Protein AF-A0A2S6QX97-F1 (afdb_monomer)

Secondary structure (DSSP, 8-state):
-HHHHHHHHHHTTSS-------PPPTT----PPP--PPP----PPPSS-----TTHHHHHHHHHHH--------------TTHHHHHHTTGGGS-TTHHHHHHHHHHHHHHHHHHHHHHHHHHHS----PPPPHHHHHHHHHHHHHHT-

pLDDT: mean 70.01, std 11.0, range [47.94, 90.19]

Radius of gyration: 45.08 Å; Cα contacts (8 Å, |Δi|>4): 8; chains: 1; bounding box: 120×65×88 Å

Structure (mmCIF, N/CA/C/O backbone):
data_AF-A0A2S6QX97-F1
#
_entry.id   AF-A0A2S6QX97-F1
#
loop_
_atom_site.group_PDB
_atom_site.id
_atom_site.type_symbol
_atom_site.label_atom_id
_atom_site.label_alt_id
_atom_site.label_comp_id
_atom_site.label_asym_id
_atom_site.label_entity_id
_atom_site.label_seq_id
_atom_site.pdbx_PDB_ins_code
_atom_site.Cartn_x
_atom_site.Cartn_y
_atom_site.Cartn_z
_atom_site.occupancy
_atom_site.B_iso_or_equiv
_atom_site.auth_seq_id
_atom_site.auth_comp_id
_atom_site.auth_asym_id
_atom_site.auth_atom_id
_atom_site.pdbx_PDB_model_num
ATOM 1 N N . MET A 1 1 ? 69.444 42.437 -62.661 1.00 54.25 1 MET A N 1
ATOM 2 C CA . MET A 1 1 ? 69.326 40.962 -62.750 1.00 54.25 1 MET A CA 1
ATOM 3 C C . MET A 1 1 ? 69.061 40.285 -61.401 1.00 54.25 1 MET A C 1
ATOM 5 O O . MET A 1 1 ? 68.226 39.400 -61.347 1.00 54.25 1 MET A O 1
ATOM 9 N N . LYS A 1 2 ? 69.680 40.710 -60.286 1.00 52.22 2 LYS A N 1
ATOM 10 C CA . LYS A 1 2 ? 69.422 40.112 -58.953 1.00 52.22 2 LYS A CA 1
ATOM 11 C C . LYS A 1 2 ? 68.013 40.395 -58.391 1.00 52.22 2 LYS A C 1
ATOM 13 O O . LYS A 1 2 ? 67.415 39.528 -57.771 1.00 52.22 2 LYS A O 1
ATOM 18 N N . LYS A 1 3 ? 67.447 41.578 -58.672 1.00 55.50 3 LYS A N 1
ATOM 19 C CA . LYS A 1 3 ? 66.098 41.977 -58.213 1.00 55.50 3 LYS A CA 1
ATOM 20 C C . LYS A 1 3 ? 64.958 41.243 -58.942 1.00 55.50 3 LYS A C 1
ATOM 22 O O . LYS A 1 3 ? 63.940 40.949 -58.335 1.00 55.50 3 LYS A O 1
ATOM 27 N N . THR A 1 4 ? 65.152 40.899 -60.217 1.00 56.47 4 THR A N 1
ATOM 28 C CA . THR A 1 4 ? 64.182 40.126 -61.016 1.00 56.47 4 THR A CA 1
ATOM 29 C C . THR A 1 4 ? 64.189 38.642 -60.644 1.00 56.47 4 THR A C 1
ATOM 31 O O . THR A 1 4 ? 63.146 38.005 -60.668 1.00 56.47 4 THR A O 1
ATOM 34 N N . MET A 1 5 ? 65.342 38.113 -60.221 1.00 55.34 5 MET A N 1
ATOM 35 C CA . MET A 1 5 ? 65.474 36.760 -59.664 1.00 55.34 5 MET A CA 1
ATOM 36 C C . MET A 1 5 ? 64.774 36.618 -58.302 1.00 55.34 5 MET A C 1
ATOM 38 O O . MET A 1 5 ? 64.098 35.625 -58.060 1.00 55.34 5 MET A O 1
ATOM 42 N N . ALA A 1 6 ? 64.858 37.642 -57.446 1.00 57.94 6 ALA A N 1
ATOM 43 C CA . ALA A 1 6 ? 64.146 37.656 -56.166 1.00 57.94 6 ALA A CA 1
ATOM 44 C C . ALA A 1 6 ? 62.616 37.708 -56.341 1.00 57.94 6 ALA A C 1
ATOM 46 O O . ALA A 1 6 ? 61.894 37.029 -55.619 1.00 57.94 6 ALA A O 1
ATOM 47 N N . LEU A 1 7 ? 62.119 38.460 -57.331 1.00 55.91 7 LEU A N 1
ATOM 48 C CA . LEU A 1 7 ? 60.684 38.541 -57.630 1.00 55.91 7 LEU A CA 1
ATOM 49 C C . LEU A 1 7 ? 60.122 37.209 -58.164 1.00 55.91 7 LEU A C 1
ATOM 51 O O . LEU A 1 7 ? 59.000 36.834 -57.834 1.00 55.91 7 LEU A O 1
ATOM 55 N N . LEU A 1 8 ? 60.915 36.474 -58.952 1.00 57.31 8 LEU A N 1
ATOM 56 C CA . LEU A 1 8 ? 60.513 35.185 -59.520 1.00 57.31 8 LEU A CA 1
ATOM 57 C C . LEU A 1 8 ? 60.489 34.059 -58.467 1.00 57.31 8 LEU A C 1
ATOM 59 O O . LEU A 1 8 ? 59.644 33.174 -58.541 1.00 57.31 8 LEU A O 1
ATOM 63 N N . LEU A 1 9 ? 61.367 34.126 -57.459 1.00 57.88 9 LEU A N 1
ATOM 64 C CA . LEU A 1 9 ? 61.458 33.139 -56.373 1.00 57.88 9 LEU A CA 1
ATOM 65 C C . LEU A 1 9 ? 60.343 33.304 -55.323 1.00 57.88 9 LEU A C 1
ATOM 67 O O . LEU A 1 9 ? 59.873 32.322 -54.751 1.00 57.88 9 LEU A O 1
ATOM 71 N N . VAL A 1 10 ? 59.867 34.535 -55.103 1.00 58.44 10 VAL A N 1
ATOM 72 C CA . VAL A 1 10 ? 58.746 34.819 -54.187 1.00 58.44 10 VAL A CA 1
ATOM 73 C C . VAL A 1 10 ? 57.405 34.357 -54.770 1.00 58.44 10 VAL A C 1
ATOM 75 O O . VAL A 1 10 ? 56.557 33.865 -54.028 1.00 58.44 10 VAL A O 1
ATOM 78 N N . ALA A 1 11 ? 57.219 34.434 -56.092 1.00 59.44 11 ALA A N 1
ATOM 79 C CA . ALA A 1 11 ? 55.980 34.004 -56.746 1.00 59.44 11 ALA A CA 1
ATOM 80 C C . ALA A 1 11 ? 55.756 32.478 -56.693 1.00 59.44 11 ALA A C 1
ATOM 82 O O . ALA A 1 11 ? 54.615 32.027 -56.664 1.00 59.44 11 ALA A O 1
ATOM 83 N N . THR A 1 12 ? 56.824 31.676 -56.624 1.00 59.72 12 THR A N 1
ATOM 84 C CA . THR A 1 12 ? 56.735 30.206 -56.553 1.00 59.72 12 THR A CA 1
ATOM 85 C C . THR A 1 12 ? 56.530 29.656 -55.140 1.00 59.72 12 THR A C 1
ATOM 87 O O . THR A 1 12 ? 56.243 28.473 -54.986 1.00 59.72 12 THR A O 1
ATOM 90 N N . ALA A 1 13 ? 56.663 30.486 -54.100 1.00 57.41 13 ALA A N 1
ATOM 91 C CA . ALA A 1 13 ? 56.565 30.041 -52.708 1.00 57.41 13 ALA A CA 1
ATOM 92 C C . ALA A 1 13 ? 55.122 29.991 -52.160 1.00 57.41 13 ALA A C 1
ATOM 94 O O . ALA A 1 13 ? 54.911 29.449 -51.078 1.00 57.41 13 ALA A O 1
ATOM 95 N N . LEU A 1 14 ? 54.126 30.534 -52.879 1.00 57.81 14 LEU A N 1
ATOM 96 C CA . LEU A 1 14 ? 52.727 30.583 -52.414 1.00 57.81 14 LEU A CA 1
ATOM 97 C C . LEU A 1 14 ? 51.814 29.481 -52.981 1.00 57.81 14 LEU A C 1
ATOM 99 O O . LEU A 1 14 ? 50.690 29.316 -52.513 1.00 57.81 14 LEU A O 1
ATOM 103 N N . THR A 1 15 ? 52.270 28.686 -53.946 1.00 63.47 15 THR A N 1
ATOM 104 C CA . THR A 1 15 ? 51.512 27.544 -54.481 1.00 63.47 15 THR A CA 1
ATOM 105 C C . THR A 1 15 ? 51.998 26.248 -53.851 1.00 63.47 15 THR A C 1
ATOM 107 O O . THR A 1 15 ? 52.891 25.598 -54.386 1.00 63.47 15 THR A O 1
ATOM 110 N N . GLY A 1 16 ? 51.435 25.857 -52.706 1.00 58.69 16 GLY A N 1
ATOM 111 C CA . GLY A 1 16 ? 51.835 24.578 -52.113 1.00 58.69 16 GLY A CA 1
ATOM 112 C C . GLY A 1 16 ? 51.250 24.194 -50.760 1.00 58.69 16 GLY A C 1
ATOM 113 O O . GLY A 1 16 ? 51.909 23.474 -50.028 1.00 58.69 16 GLY A O 1
ATOM 114 N N . CYS A 1 17 ? 50.040 24.636 -50.414 1.00 64.62 17 CYS A N 1
ATOM 115 C CA . CYS A 1 17 ? 49.297 24.087 -49.273 1.00 64.62 17 CYS A CA 1
ATOM 116 C C . CYS A 1 17 ? 47.851 23.772 -49.685 1.00 64.62 17 CYS A C 1
ATOM 118 O O . CYS A 1 17 ? 46.893 24.262 -49.092 1.00 64.62 17 CYS A O 1
ATOM 120 N N . ILE A 1 18 ? 47.675 22.937 -50.716 1.00 61.34 18 ILE A N 1
ATOM 121 C CA . ILE A 1 18 ? 46.423 22.184 -50.847 1.00 61.34 18 ILE A CA 1
ATOM 122 C C . ILE A 1 18 ? 46.523 21.021 -49.868 1.00 61.34 18 ILE A C 1
ATOM 124 O O . ILE A 1 18 ? 47.280 20.069 -50.042 1.00 61.34 18 ILE A O 1
ATOM 128 N N . SER A 1 19 ? 45.807 21.207 -48.765 1.00 60.69 19 SER A N 1
ATOM 129 C CA . SER A 1 19 ? 45.662 20.283 -47.654 1.00 60.69 19 SER A CA 1
ATOM 130 C C . SER A 1 19 ? 45.359 18.876 -48.158 1.00 60.69 19 SER A C 1
ATOM 132 O O . SER A 1 19 ? 44.238 18.577 -48.559 1.00 60.69 19 SER A O 1
ATOM 134 N N . GLY A 1 20 ? 46.353 17.994 -48.081 1.00 60.56 20 GLY A N 1
ATOM 135 C CA . GLY A 1 20 ? 46.217 16.557 -48.306 1.00 60.56 20 GLY A CA 1
ATOM 136 C C . GLY A 1 20 ? 45.474 15.857 -47.169 1.00 60.56 20 GLY A C 1
ATOM 137 O O . GLY A 1 20 ? 45.940 14.841 -46.663 1.00 60.56 20 GLY A O 1
ATOM 138 N N . LYS A 1 21 ? 44.324 16.386 -46.741 1.00 65.81 21 LYS A N 1
ATOM 139 C CA . LYS A 1 21 ? 43.382 15.609 -45.936 1.00 65.81 21 LYS A CA 1
ATOM 140 C C . LYS A 1 21 ? 42.544 14.815 -46.920 1.00 65.81 21 LYS A C 1
ATOM 142 O O . LYS A 1 21 ? 41.478 15.251 -47.340 1.00 65.81 21 LYS A O 1
ATOM 147 N N . LYS A 1 22 ? 43.090 13.674 -47.340 1.00 67.12 22 LYS A N 1
ATOM 148 C CA . LYS A 1 22 ? 42.322 12.641 -48.026 1.00 67.12 22 LYS A CA 1
ATOM 149 C C . LYS A 1 22 ? 41.254 12.213 -47.020 1.00 67.12 22 LYS A C 1
ATOM 151 O O . LYS A 1 22 ? 41.575 11.570 -46.022 1.00 67.12 22 LYS A O 1
ATOM 156 N N . GLY A 1 23 ? 40.038 12.724 -47.203 1.00 70.75 23 GLY A N 1
ATOM 157 C CA . GLY A 1 23 ? 38.886 12.282 -46.431 1.00 70.75 23 GLY A CA 1
ATOM 158 C C . GLY A 1 23 ? 38.742 10.765 -46.568 1.00 70.75 23 GLY A C 1
ATOM 159 O O . GLY A 1 23 ? 39.293 10.191 -47.516 1.00 70.75 23 GLY A O 1
ATOM 160 N N . PRO A 1 24 ? 38.077 10.104 -45.613 1.00 73.75 24 PRO A N 1
ATOM 161 C CA . PRO A 1 24 ? 37.804 8.680 -45.734 1.00 73.75 24 PRO A CA 1
ATOM 162 C C . PRO A 1 24 ? 37.149 8.404 -47.092 1.00 73.75 24 PRO A C 1
ATOM 164 O O . PRO A 1 24 ? 36.335 9.192 -47.569 1.00 73.75 24 PRO A O 1
ATOM 167 N N . ASP A 1 25 ? 37.579 7.326 -47.735 1.00 80.19 25 ASP A N 1
ATOM 168 C CA . ASP A 1 25 ? 37.105 6.935 -49.056 1.00 80.19 25 ASP A CA 1
ATOM 169 C C . ASP A 1 25 ? 35.603 6.619 -48.993 1.00 80.19 25 ASP A C 1
ATOM 171 O O . ASP A 1 25 ? 35.175 5.710 -48.281 1.00 80.19 25 ASP A O 1
ATOM 175 N N . GLU A 1 26 ? 34.808 7.404 -49.723 1.00 79.38 26 GLU A N 1
ATOM 176 C CA . GLU A 1 26 ? 33.342 7.342 -49.732 1.00 79.38 26 GLU A CA 1
ATOM 177 C C . GLU A 1 26 ? 32.801 6.045 -50.352 1.00 79.38 26 GLU A C 1
ATOM 179 O O . GLU A 1 26 ? 31.606 5.767 -50.265 1.00 79.38 26 GLU A O 1
ATOM 184 N N . THR A 1 27 ? 33.669 5.232 -50.961 1.00 81.88 27 THR A N 1
ATOM 185 C CA . THR A 1 27 ? 33.294 3.943 -51.555 1.00 81.88 27 THR A CA 1
ATOM 186 C C . THR A 1 27 ? 33.606 2.741 -50.666 1.00 81.88 27 THR A C 1
ATOM 188 O O . THR A 1 27 ? 33.286 1.607 -51.026 1.00 81.88 27 THR A O 1
ATOM 191 N N . VAL A 1 28 ? 34.191 2.960 -49.484 1.00 78.62 28 VAL A N 1
ATOM 192 C CA . VAL A 1 28 ? 34.510 1.871 -48.556 1.00 78.62 28 VAL A CA 1
ATOM 193 C C . VAL A 1 28 ? 33.245 1.410 -47.839 1.00 78.62 28 VAL A C 1
ATOM 195 O O . VAL A 1 28 ? 32.676 2.114 -47.007 1.00 78.62 28 VAL A O 1
ATOM 198 N N . VAL A 1 29 ? 32.832 0.178 -48.129 1.00 78.00 29 VAL A N 1
ATOM 199 C CA . VAL A 1 29 ? 31.776 -0.514 -47.387 1.00 78.00 29 VAL A CA 1
ATOM 200 C C . VAL A 1 29 ? 32.390 -1.087 -46.109 1.00 78.00 29 VAL A C 1
ATOM 202 O O . VAL A 1 29 ? 33.179 -2.029 -46.166 1.00 78.00 29 VAL A O 1
ATOM 205 N N . LEU A 1 30 ? 32.054 -0.509 -44.952 1.00 73.50 30 LEU A N 1
ATOM 206 C CA . LEU A 1 30 ? 32.386 -1.104 -43.658 1.00 73.50 30 LEU A CA 1
ATOM 207 C C . LEU A 1 30 ? 31.361 -2.195 -43.327 1.00 73.50 30 LEU A C 1
ATOM 209 O O . LEU A 1 30 ? 30.166 -1.925 -43.207 1.00 73.50 30 LEU A O 1
ATOM 213 N N . GLU A 1 31 ? 31.836 -3.426 -43.152 1.00 77.31 31 GLU A N 1
ATOM 214 C CA . GLU A 1 31 ? 31.033 -4.512 -42.597 1.00 77.31 31 GLU A CA 1
ATOM 215 C C . GLU A 1 31 ? 30.929 -4.327 -41.081 1.00 77.31 31 GLU A C 1
ATOM 217 O O . GLU A 1 31 ? 31.875 -4.553 -40.323 1.00 77.31 31 GLU A O 1
ATOM 222 N N . ASN A 1 32 ? 29.770 -3.860 -40.630 1.00 71.56 32 ASN A N 1
ATOM 223 C CA . ASN A 1 32 ? 29.471 -3.749 -39.208 1.00 71.56 32 ASN A CA 1
ATOM 224 C C . ASN A 1 32 ? 29.400 -5.157 -38.596 1.00 71.56 32 ASN A C 1
ATOM 226 O O . ASN A 1 32 ? 28.946 -6.098 -39.252 1.00 71.56 32 ASN A O 1
ATOM 230 N N . MET A 1 33 ? 29.768 -5.304 -37.316 1.00 77.12 33 MET A N 1
ATOM 231 C CA . MET A 1 33 ? 29.444 -6.528 -36.574 1.00 77.12 33 MET A CA 1
ATOM 232 C C . MET A 1 33 ? 27.944 -6.829 -36.723 1.00 77.12 33 MET A C 1
ATOM 234 O O . MET A 1 33 ? 27.135 -5.898 -36.634 1.00 77.12 33 MET A O 1
ATOM 238 N N . PRO A 1 34 ? 27.556 -8.098 -36.943 1.00 76.19 34 PRO A N 1
ATOM 239 C CA . PRO A 1 34 ? 26.151 -8.449 -37.069 1.00 76.19 34 PRO A CA 1
ATOM 240 C C . PRO A 1 34 ? 25.410 -7.982 -35.817 1.00 76.19 34 PRO A C 1
ATOM 242 O O . PRO A 1 34 ? 25.862 -8.221 -34.694 1.00 76.19 34 PRO A O 1
ATOM 245 N N . LEU A 1 35 ? 24.285 -7.293 -36.019 1.00 73.56 35 LEU A N 1
ATOM 246 C CA . LEU A 1 35 ? 23.422 -6.850 -34.932 1.00 73.56 35 LEU A CA 1
ATOM 247 C C . LEU A 1 35 ? 22.966 -8.100 -34.172 1.00 73.56 35 LEU A C 1
ATOM 249 O O . LEU A 1 35 ? 22.195 -8.909 -34.692 1.00 73.56 35 LEU A O 1
ATOM 253 N N . THR A 1 36 ? 23.481 -8.297 -32.962 1.00 74.31 36 THR A N 1
ATOM 254 C CA . THR A 1 36 ? 23.043 -9.403 -32.121 1.00 74.31 36 THR A CA 1
ATOM 255 C C . THR A 1 36 ? 21.635 -9.076 -31.653 1.00 74.31 36 THR A C 1
ATOM 257 O O . THR A 1 36 ? 21.419 -8.154 -30.867 1.00 74.31 36 THR A O 1
ATOM 260 N N . LEU A 1 37 ? 20.645 -9.806 -32.172 1.00 72.00 37 LEU A N 1
ATOM 261 C CA . LEU A 1 37 ? 19.311 -9.738 -31.596 1.00 72.00 37 LEU A CA 1
ATOM 262 C C . LEU A 1 37 ? 19.422 -10.193 -30.135 1.00 72.00 37 LEU A C 1
ATOM 264 O O . LEU A 1 37 ? 19.945 -11.286 -29.885 1.00 72.00 37 LEU A O 1
ATOM 268 N N . PRO A 1 38 ? 18.969 -9.375 -29.167 1.00 76.56 38 PRO A N 1
ATOM 269 C CA . PRO A 1 38 ? 18.919 -9.816 -27.787 1.00 76.56 38 PRO A CA 1
ATOM 270 C C . PRO A 1 38 ? 18.035 -11.066 -27.697 1.00 76.56 38 PRO A C 1
ATOM 272 O O . PRO A 1 38 ? 17.129 -11.243 -28.520 1.00 76.56 38 PRO A O 1
ATOM 275 N N . PRO A 1 39 ? 18.289 -11.952 -26.719 1.00 75.69 39 PRO A N 1
ATOM 276 C CA . PRO A 1 39 ? 17.463 -13.133 -26.538 1.00 75.69 39 PRO A CA 1
ATOM 277 C C . PRO A 1 39 ? 16.006 -12.701 -26.397 1.00 75.69 39 PRO A C 1
ATOM 279 O O . PRO A 1 39 ? 15.692 -11.753 -25.675 1.00 75.69 39 PRO A O 1
ATOM 282 N N . ASN A 1 40 ? 15.126 -13.385 -27.123 1.00 70.00 40 ASN A N 1
ATOM 283 C CA . ASN A 1 40 ? 13.701 -13.112 -27.082 1.00 70.00 40 ASN A CA 1
ATOM 284 C C . ASN A 1 40 ? 13.211 -13.414 -25.658 1.00 70.00 40 ASN A C 1
ATOM 286 O O . ASN A 1 40 ? 13.097 -14.575 -25.262 1.00 70.00 40 ASN A O 1
ATOM 290 N N . PHE A 1 41 ? 12.983 -12.373 -24.855 1.00 61.09 41 PHE A N 1
ATOM 291 C CA . PHE A 1 41 ? 12.382 -12.503 -23.533 1.00 61.09 41 PHE A CA 1
ATOM 292 C C . PHE A 1 41 ? 10.876 -12.669 -23.713 1.00 61.09 41 PHE A C 1
ATOM 294 O O . PHE A 1 41 ? 10.090 -11.776 -23.403 1.00 61.09 41 PHE A O 1
ATOM 301 N N . GLU A 1 42 ? 10.461 -13.827 -24.224 1.00 72.38 42 GLU A N 1
ATOM 302 C CA . GLU A 1 42 ? 9.089 -14.277 -24.039 1.00 72.38 42 GLU A CA 1
ATOM 303 C C . GLU A 1 42 ? 8.896 -14.473 -22.537 1.00 72.38 42 GLU A C 1
ATOM 305 O O . GLU A 1 42 ? 9.305 -15.478 -21.945 1.00 72.38 42 GLU A O 1
ATOM 310 N N . LEU A 1 43 ? 8.360 -13.437 -21.891 1.00 75.94 43 LEU A N 1
ATOM 311 C CA . LEU A 1 43 ? 8.054 -13.463 -20.475 1.00 75.94 43 LEU A CA 1
ATOM 312 C C . LEU A 1 43 ? 7.109 -14.635 -20.250 1.00 75.94 43 LEU A C 1
ATOM 314 O O . LEU A 1 43 ? 5.957 -14.619 -20.685 1.00 75.94 43 LEU A O 1
ATOM 318 N N . ARG A 1 44 ? 7.611 -15.674 -19.576 1.00 77.31 44 ARG A N 1
ATOM 319 C CA . ARG A 1 44 ? 6.753 -16.772 -19.149 1.00 77.31 44 ARG A CA 1
ATOM 320 C C . ARG A 1 44 ? 5.644 -16.174 -18.290 1.00 77.31 44 ARG A C 1
ATOM 322 O O . ARG A 1 44 ? 5.961 -15.480 -17.319 1.00 77.31 44 ARG A O 1
ATOM 329 N N . PRO A 1 45 ? 4.372 -16.469 -18.598 1.00 77.06 45 PRO A N 1
ATOM 330 C CA . PRO A 1 45 ? 3.283 -16.106 -17.717 1.00 77.06 45 PRO A CA 1
ATOM 331 C C . PRO A 1 45 ? 3.585 -16.608 -16.299 1.00 77.06 45 PRO A C 1
ATOM 333 O O . PRO A 1 45 ? 4.152 -17.701 -16.141 1.00 77.06 45 PRO A O 1
ATOM 336 N N . PRO A 1 46 ? 3.253 -15.827 -15.259 1.00 77.19 46 PRO A N 1
ATOM 337 C CA . PRO A 1 46 ? 3.495 -16.233 -13.885 1.00 77.19 46 PRO A CA 1
ATOM 338 C C . PRO A 1 46 ? 2.833 -17.592 -13.633 1.00 77.19 46 PRO A C 1
ATOM 340 O O . PRO A 1 46 ? 1.660 -17.795 -13.935 1.00 77.19 46 PRO A O 1
ATOM 343 N N . ARG A 1 47 ? 3.601 -18.542 -13.079 1.00 73.94 47 ARG A N 1
ATOM 344 C CA . ARG A 1 47 ? 3.183 -19.947 -12.879 1.00 73.94 47 ARG A CA 1
ATOM 345 C C . ARG A 1 47 ? 1.900 -20.102 -12.054 1.00 73.94 47 ARG A C 1
ATOM 347 O O . ARG A 1 47 ? 1.264 -21.150 -12.108 1.00 73.94 47 ARG A O 1
ATOM 354 N N . LYS A 1 48 ? 1.544 -19.082 -11.275 1.00 71.75 48 LYS A N 1
ATOM 355 C CA . LYS A 1 48 ? 0.271 -18.954 -10.574 1.00 71.75 48 LYS A CA 1
ATOM 356 C C . LYS A 1 48 ? -0.188 -17.509 -10.713 1.00 71.75 48 LYS A C 1
ATOM 358 O O . LYS A 1 48 ? 0.435 -16.617 -10.147 1.00 71.75 48 LYS A O 1
ATOM 363 N N . ALA A 1 49 ? -1.259 -17.286 -11.464 1.00 66.69 49 ALA A N 1
ATOM 364 C CA . ALA A 1 49 ? -2.036 -16.070 -11.309 1.00 66.69 49 ALA A CA 1
ATOM 365 C C . ALA A 1 49 ? -2.773 -16.198 -9.973 1.00 66.69 49 ALA A C 1
ATOM 367 O O . ALA A 1 49 ? -3.602 -17.097 -9.815 1.00 66.69 49 ALA A O 1
ATOM 368 N N . GLU A 1 50 ? -2.440 -15.365 -8.986 1.00 71.81 50 GLU A N 1
ATOM 369 C CA . GLU A 1 50 ? -3.320 -15.235 -7.829 1.00 71.81 50 GLU A CA 1
ATOM 370 C C . GLU A 1 50 ? -4.692 -14.788 -8.342 1.00 71.81 50 GLU A C 1
ATOM 372 O O . GLU A 1 50 ? -4.761 -13.886 -9.187 1.00 71.81 50 GLU A O 1
ATOM 377 N N . PRO A 1 51 ? -5.787 -15.437 -7.911 1.00 69.81 51 PRO A N 1
ATOM 378 C CA . PRO A 1 51 ? -7.109 -15.026 -8.335 1.00 69.81 51 PRO A CA 1
ATOM 379 C C . PRO A 1 51 ? -7.296 -13.573 -7.907 1.00 69.81 51 PRO A C 1
ATOM 381 O O . PRO A 1 51 ? -7.301 -13.263 -6.715 1.00 69.81 51 PRO A O 1
ATOM 384 N N . VAL A 1 52 ? -7.431 -12.679 -8.891 1.00 68.00 52 VAL A N 1
ATOM 385 C CA . VAL A 1 52 ? -7.772 -11.278 -8.644 1.00 68.00 52 VAL A CA 1
ATOM 386 C C . VAL A 1 52 ? -9.002 -11.288 -7.747 1.00 68.00 52 VAL A C 1
ATOM 388 O O . VAL A 1 52 ? -10.001 -11.935 -8.065 1.00 68.00 52 VAL A O 1
ATOM 391 N N . ALA A 1 53 ? -8.919 -10.635 -6.588 1.00 67.94 53 ALA A N 1
ATOM 392 C CA . ALA A 1 53 ? -9.974 -10.652 -5.584 1.00 67.94 53 ALA A CA 1
ATOM 393 C C . ALA A 1 53 ? -11.188 -9.824 -6.048 1.00 67.94 53 ALA A C 1
ATOM 395 O O . ALA A 1 53 ? -11.493 -8.768 -5.495 1.00 67.94 53 ALA A O 1
ATOM 396 N N . LEU A 1 54 ? -11.926 -10.331 -7.040 1.00 66.50 54 LEU A N 1
ATOM 397 C CA . LEU A 1 54 ? -13.148 -9.737 -7.597 1.00 66.50 54 LEU A CA 1
ATOM 398 C C . LEU A 1 54 ? -14.244 -9.549 -6.533 1.00 66.50 54 LEU A C 1
ATOM 400 O O . LEU A 1 54 ? -15.208 -8.816 -6.727 1.00 66.50 54 LEU A O 1
ATOM 404 N N . THR A 1 55 ? -14.104 -10.200 -5.377 1.00 69.81 55 THR A N 1
ATOM 405 C CA . THR A 1 55 ? -15.063 -10.122 -4.273 1.00 69.81 55 THR A CA 1
ATOM 406 C C . THR A 1 55 ? -14.836 -8.946 -3.325 1.00 69.81 55 THR A C 1
ATOM 408 O O . THR A 1 55 ? -15.671 -8.739 -2.447 1.00 69.81 55 THR A O 1
ATOM 411 N N . ARG A 1 56 ? -13.727 -8.197 -3.445 1.00 73.19 56 ARG A N 1
ATOM 412 C CA . ARG A 1 56 ? -13.391 -7.127 -2.489 1.00 73.19 56 ARG A CA 1
ATOM 413 C C . ARG A 1 56 ? -14.463 -6.032 -2.460 1.00 73.19 56 ARG A C 1
ATOM 415 O O . ARG A 1 56 ? -15.012 -5.769 -1.395 1.00 73.19 56 ARG A O 1
ATOM 422 N N . GLY A 1 57 ? -14.863 -5.524 -3.627 1.00 79.44 57 GLY A N 1
ATOM 423 C CA . GLY A 1 57 ? -15.913 -4.501 -3.726 1.00 79.44 57 GLY A CA 1
ATOM 424 C C . GLY A 1 57 ? -17.278 -4.978 -3.214 1.00 79.44 57 GLY A C 1
ATOM 425 O O . GLY A 1 57 ? -17.981 -4.238 -2.537 1.00 79.44 57 GLY A O 1
ATOM 426 N N . ARG A 1 58 ? -17.636 -6.251 -3.443 1.00 82.50 58 ARG A N 1
ATOM 427 C CA . ARG A 1 58 ? -18.892 -6.826 -2.922 1.00 82.50 58 ARG A CA 1
ATOM 428 C C . ARG A 1 58 ? -18.898 -6.906 -1.393 1.00 82.50 58 ARG A C 1
ATOM 430 O O . ARG A 1 58 ? -19.927 -6.639 -0.779 1.00 82.50 58 ARG A O 1
ATOM 437 N N . LYS A 1 59 ? -17.774 -7.285 -0.777 1.00 79.38 59 LYS A N 1
ATOM 438 C CA . LYS A 1 59 ? -17.641 -7.346 0.689 1.00 79.38 59 LYS A CA 1
ATOM 439 C C . LYS A 1 59 ? -17.711 -5.950 1.312 1.00 79.38 59 LYS A C 1
ATOM 441 O O . LYS A 1 59 ? -18.392 -5.776 2.316 1.00 79.38 59 LYS A O 1
ATOM 446 N N . GLU A 1 60 ? -17.063 -4.968 0.689 1.00 81.38 60 GLU A N 1
ATOM 447 C CA . GLU A 1 60 ? -17.100 -3.566 1.121 1.00 81.38 60 GLU A CA 1
ATOM 448 C C . GLU A 1 60 ? -18.514 -2.972 0.995 1.00 81.38 60 GLU A C 1
ATOM 450 O O . GLU A 1 60 ? -19.035 -2.433 1.968 1.00 81.38 60 GLU A O 1
ATOM 455 N N . ALA A 1 61 ? -19.194 -3.171 -0.140 1.00 85.62 61 ALA A N 1
ATOM 456 C CA . ALA A 1 61 ? -20.575 -2.725 -0.335 1.00 85.62 61 ALA A CA 1
ATOM 457 C C . ALA A 1 61 ? -21.556 -3.388 0.647 1.00 85.62 61 ALA A C 1
ATOM 459 O O . ALA A 1 61 ? -22.407 -2.715 1.223 1.00 85.62 61 ALA A O 1
ATOM 460 N N . LYS A 1 62 ? -21.415 -4.698 0.896 1.00 84.69 62 LYS A N 1
ATOM 461 C CA . LYS A 1 62 ? -22.251 -5.413 1.872 1.00 84.69 62 LYS A CA 1
ATOM 462 C C . LYS A 1 62 ? -22.075 -4.849 3.286 1.00 84.69 62 LYS A C 1
ATOM 4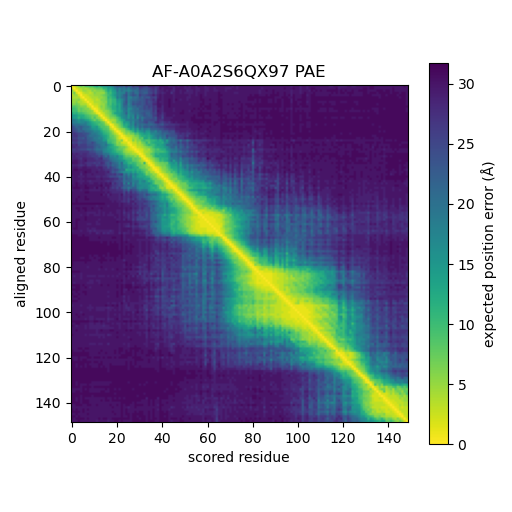64 O O . LYS A 1 62 ? -23.069 -4.690 3.982 1.00 84.69 62 LYS A O 1
ATOM 469 N N . LYS A 1 63 ? -20.844 -4.508 3.687 1.00 84.69 63 LYS A N 1
ATOM 470 C CA . LYS A 1 63 ? -20.551 -3.877 4.985 1.00 84.69 63 LYS A CA 1
ATOM 471 C C . LYS A 1 63 ? -21.183 -2.486 5.113 1.00 84.69 63 LYS A C 1
ATOM 473 O O . LYS A 1 63 ? -21.657 -2.134 6.185 1.00 84.69 63 LYS A O 1
ATOM 478 N N . LEU A 1 64 ? -21.189 -1.702 4.034 1.00 83.56 64 LEU A N 1
ATOM 479 C CA . LEU A 1 64 ? -21.821 -0.379 4.018 1.00 83.56 64 LEU A CA 1
ATOM 480 C C . LEU A 1 64 ? -23.348 -0.467 4.131 1.00 83.56 64 LEU A C 1
ATOM 482 O O . LEU A 1 64 ? -23.948 0.335 4.833 1.00 83.56 64 LEU A O 1
ATOM 486 N N . ILE A 1 65 ? -23.967 -1.447 3.464 1.00 87.88 65 ILE A N 1
ATOM 487 C CA . ILE A 1 65 ? -25.428 -1.616 3.443 1.00 87.88 65 ILE A CA 1
ATOM 488 C C . ILE A 1 65 ? -25.950 -2.261 4.734 1.00 87.88 65 ILE A C 1
ATOM 490 O O . ILE A 1 65 ? -26.970 -1.832 5.261 1.00 87.88 65 ILE A O 1
ATOM 494 N N . LEU A 1 66 ? -25.283 -3.308 5.230 1.00 88.25 66 LEU A N 1
ATOM 495 C CA . LEU A 1 66 ? -25.747 -4.090 6.384 1.00 88.25 66 LEU A CA 1
ATOM 496 C C . LEU A 1 66 ? -25.285 -3.502 7.730 1.00 88.25 66 LEU A C 1
ATOM 498 O O . LEU A 1 66 ? -25.741 -3.940 8.782 1.00 88.25 66 LEU A O 1
ATOM 502 N N . GLY A 1 67 ? -24.394 -2.509 7.697 1.00 73.69 67 GLY A N 1
ATOM 503 C CA . GLY A 1 67 ? -23.664 -2.054 8.873 1.00 73.69 67 GLY A CA 1
ATOM 504 C C . GLY A 1 67 ? -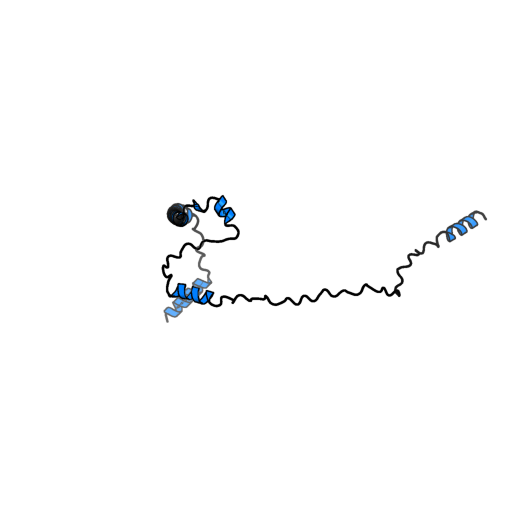22.503 -2.990 9.209 1.00 73.69 67 GLY A C 1
ATOM 505 O O . GLY A 1 67 ? -22.443 -4.145 8.779 1.00 73.69 67 GLY A O 1
ATOM 506 N N . ALA A 1 68 ? -21.525 -2.472 9.953 1.00 67.31 68 ALA A N 1
ATOM 507 C CA . ALA A 1 68 ? -20.438 -3.295 10.455 1.00 67.31 68 ALA A CA 1
ATOM 508 C C . ALA A 1 68 ? -21.014 -4.281 11.478 1.00 67.31 68 ALA A C 1
ATOM 510 O O . ALA A 1 68 ? -21.380 -3.872 12.576 1.00 67.31 68 ALA A O 1
ATOM 511 N N . GLU A 1 69 ? -21.068 -5.570 11.134 1.00 62.25 69 GLU A N 1
ATOM 512 C CA . GLU A 1 69 ? -21.099 -6.607 12.161 1.00 62.25 69 GLU A CA 1
ATOM 513 C C . GLU A 1 69 ? -19.919 -6.307 13.090 1.00 62.25 69 GLU A C 1
ATOM 515 O O . GLU A 1 69 ? -18.765 -6.232 12.650 1.00 62.25 69 GLU A O 1
ATOM 520 N N . THR A 1 70 ? -20.219 -6.045 14.362 1.00 55.12 70 THR A N 1
ATOM 521 C CA . THR A 1 70 ? -19.258 -5.956 15.461 1.00 55.12 70 THR A CA 1
ATOM 522 C C . THR A 1 70 ? -18.679 -7.344 15.714 1.00 55.12 70 THR A C 1
ATOM 524 O O . THR A 1 70 ? -18.735 -7.888 16.810 1.00 55.12 70 THR A O 1
ATOM 527 N N . GLU A 1 71 ? -18.096 -7.948 14.683 1.00 55.72 71 GLU A N 1
ATOM 528 C CA . GLU A 1 71 ? -17.099 -8.965 14.899 1.00 55.72 71 GLU A CA 1
ATOM 529 C C . GLU A 1 71 ? -15.945 -8.237 15.575 1.00 55.72 71 GLU A C 1
ATOM 531 O O . GLU A 1 71 ? -15.296 -7.365 14.986 1.00 55.72 71 GLU A O 1
ATOM 536 N N . THR A 1 72 ? -15.736 -8.554 16.850 1.00 54.09 72 THR A N 1
ATOM 537 C CA . THR A 1 72 ? -14.487 -8.316 17.563 1.00 54.09 72 THR A CA 1
ATOM 538 C C . THR A 1 72 ? -13.388 -8.958 16.733 1.00 54.09 72 THR A C 1
ATOM 540 O O . THR A 1 72 ? -13.060 -10.132 16.900 1.00 54.09 72 THR A O 1
ATOM 543 N N . LYS A 1 73 ? -12.893 -8.209 15.748 1.00 50.78 73 LYS A N 1
ATOM 544 C CA . LYS A 1 73 ? -11.834 -8.630 14.854 1.00 50.78 73 LYS A CA 1
ATOM 545 C C . LYS A 1 73 ? -10.662 -8.972 15.769 1.00 50.78 73 LYS A C 1
ATOM 547 O O . LYS A 1 73 ? -10.175 -8.054 16.434 1.00 50.78 73 LYS A O 1
ATOM 552 N N . PRO A 1 74 ? -10.228 -10.243 15.854 1.00 53.12 74 PRO A N 1
ATOM 553 C CA . PRO A 1 74 ? -9.015 -10.549 16.590 1.00 53.12 74 PRO A CA 1
ATOM 554 C C . PRO A 1 74 ? -7.924 -9.677 15.981 1.00 53.12 74 PRO A C 1
ATOM 556 O O . PRO A 1 74 ? -7.847 -9.582 14.750 1.00 53.12 74 PRO A O 1
ATOM 559 N N . GLU A 1 75 ? -7.189 -8.956 16.834 1.00 59.75 75 GLU A N 1
ATOM 560 C CA . GLU A 1 75 ? -6.144 -8.021 16.424 1.00 59.75 75 GLU A CA 1
ATOM 561 C C . GLU A 1 75 ? -5.310 -8.707 15.344 1.00 59.75 75 GLU A C 1
ATOM 563 O O . GLU A 1 75 ? -4.614 -9.690 15.605 1.00 59.75 75 GLU A O 1
ATOM 568 N N . ALA A 1 76 ? -5.474 -8.263 14.094 1.00 56.56 76 ALA A N 1
ATOM 569 C CA . ALA A 1 76 ? -4.724 -8.832 12.996 1.00 56.56 76 ALA A CA 1
ATOM 570 C C . ALA A 1 76 ? -3.273 -8.523 13.327 1.00 56.56 76 ALA A C 1
ATOM 572 O O . ALA A 1 76 ? -2.895 -7.351 13.335 1.00 56.56 76 ALA A O 1
ATOM 573 N N . LYS A 1 77 ? -2.496 -9.554 13.668 1.00 57.59 77 LYS A N 1
ATOM 574 C CA . LYS A 1 77 ? -1.059 -9.429 13.851 1.00 57.59 77 LYS A CA 1
ATOM 575 C C . LYS A 1 77 ? -0.535 -8.869 12.536 1.00 57.59 77 LYS A C 1
ATOM 577 O O . LYS A 1 77 ? -0.561 -9.545 11.509 1.00 57.59 77 LYS A O 1
ATOM 582 N N . VAL A 1 78 ? -0.224 -7.578 12.541 1.00 61.25 78 VAL A N 1
ATOM 583 C CA . VAL A 1 78 ? 0.251 -6.868 11.363 1.00 61.25 78 VAL A CA 1
ATOM 584 C C . VAL A 1 78 ? 1.673 -7.364 11.147 1.00 61.25 78 VAL A C 1
ATOM 586 O O . VAL A 1 78 ? 2.624 -6.815 11.689 1.00 61.25 78 VAL A O 1
ATOM 589 N N . GLU A 1 79 ? 1.809 -8.471 10.421 1.00 61.34 79 GLU A N 1
ATOM 590 C CA . GLU A 1 79 ? 3.099 -8.972 9.958 1.00 61.34 79 GLU A CA 1
ATOM 591 C C . GLU A 1 79 ? 3.523 -8.118 8.760 1.00 61.34 79 GLU A C 1
ATOM 593 O O . GLU A 1 79 ? 3.414 -8.505 7.600 1.00 61.34 79 GLU A O 1
ATOM 598 N N . THR A 1 80 ? 3.922 -6.879 9.045 1.00 71.88 80 THR A N 1
ATOM 599 C CA . THR A 1 80 ? 4.679 -6.057 8.103 1.00 71.88 80 THR A CA 1
ATOM 600 C C . THR A 1 80 ? 6.119 -6.563 8.040 1.00 71.88 80 THR A C 1
ATOM 602 O O . THR A 1 80 ? 6.616 -7.178 8.986 1.00 71.88 80 THR A O 1
ATOM 605 N N . SER A 1 81 ? 6.816 -6.268 6.940 1.00 76.06 81 SER A N 1
ATOM 606 C CA . SER A 1 81 ? 8.256 -6.540 6.768 1.00 76.06 81 SER A CA 1
ATOM 607 C C . SER A 1 81 ? 9.130 -5.980 7.899 1.00 76.06 81 SER A C 1
ATOM 609 O O . SER A 1 81 ? 10.253 -6.434 8.105 1.00 76.06 81 SER A O 1
ATOM 611 N N . ASP A 1 82 ? 8.590 -5.023 8.654 1.00 81.94 82 ASP A N 1
ATOM 612 C CA . ASP A 1 82 ? 9.301 -4.212 9.637 1.00 81.94 82 ASP A CA 1
ATOM 613 C C . ASP A 1 82 ? 8.892 -4.564 11.078 1.00 81.94 82 ASP A C 1
ATOM 615 O O . ASP A 1 82 ? 9.089 -3.778 12.005 1.00 81.94 82 ASP A O 1
ATOM 619 N N . SER A 1 83 ? 8.315 -5.750 11.290 1.00 82.25 83 SER A N 1
ATOM 620 C CA . SER A 1 83 ? 7.911 -6.239 12.616 1.00 82.25 83 SER A CA 1
ATOM 621 C C . SER A 1 83 ? 9.051 -6.187 13.642 1.00 82.25 83 SER A C 1
ATOM 623 O O . SER A 1 83 ? 8.827 -5.804 14.789 1.00 82.25 83 SER A O 1
ATOM 625 N N . TRP A 1 84 ? 10.289 -6.455 13.211 1.00 83.69 84 TRP A N 1
ATOM 626 C CA . TRP A 1 84 ? 11.491 -6.373 14.049 1.00 83.69 84 TRP A CA 1
ATOM 627 C C . TRP A 1 84 ? 11.785 -4.947 14.548 1.00 83.69 84 TRP A C 1
ATOM 629 O O . TRP A 1 84 ? 12.277 -4.765 15.662 1.00 83.69 84 TRP A O 1
ATOM 639 N N . LEU A 1 85 ? 11.478 -3.926 13.741 1.00 87.56 85 LEU A N 1
ATOM 640 C CA . LEU A 1 85 ? 11.679 -2.523 14.098 1.00 87.56 85 LEU A CA 1
ATOM 641 C C . LEU A 1 85 ? 10.650 -2.096 15.149 1.00 87.56 85 LEU A C 1
ATOM 643 O O . LEU A 1 85 ? 10.989 -1.418 16.115 1.00 87.56 85 LEU A O 1
ATOM 647 N N . ILE A 1 86 ? 9.402 -2.540 14.979 1.00 84.44 86 ILE A N 1
ATOM 648 C CA . ILE A 1 86 ? 8.300 -2.281 15.912 1.00 84.44 86 ILE A CA 1
ATOM 649 C C . ILE A 1 86 ? 8.580 -2.950 17.262 1.00 84.44 86 ILE A C 1
ATOM 651 O O . ILE A 1 86 ? 8.371 -2.333 18.304 1.00 84.44 86 ILE A O 1
ATOM 655 N N . GLU A 1 87 ? 9.106 -4.176 17.253 1.00 85.12 87 GLU A N 1
ATOM 656 C CA . GLU A 1 87 ? 9.525 -4.879 18.467 1.00 85.12 87 GLU A CA 1
ATOM 657 C C . GLU A 1 87 ? 10.641 -4.116 19.196 1.00 85.12 87 GLU A C 1
ATOM 659 O O . GLU A 1 87 ? 10.524 -3.829 20.388 1.00 85.12 87 GLU A O 1
ATOM 664 N N . LYS A 1 88 ? 11.690 -3.695 18.474 1.00 87.44 88 LYS A N 1
ATOM 665 C CA . LYS A 1 88 ? 12.790 -2.896 19.042 1.00 87.44 88 LYS A CA 1
ATOM 666 C C . LYS A 1 88 ? 12.346 -1.528 19.556 1.00 87.44 88 LYS A C 1
ATOM 668 O O . LYS A 1 88 ? 12.909 -1.046 20.533 1.00 87.44 88 LYS A O 1
ATOM 673 N N . ALA A 1 89 ? 11.344 -0.923 18.927 1.00 86.50 89 ALA A N 1
ATOM 674 C CA . ALA A 1 89 ? 10.757 0.343 19.349 1.00 86.50 89 ALA A CA 1
ATOM 675 C C . ALA A 1 89 ? 9.781 0.202 20.535 1.00 86.50 89 ALA A C 1
ATOM 677 O O . ALA A 1 89 ? 9.169 1.192 20.932 1.00 86.50 89 ALA A O 1
ATOM 678 N N . GLY A 1 90 ? 9.605 -1.002 21.097 1.00 84.19 90 GLY A N 1
ATOM 679 C CA . GLY A 1 90 ? 8.694 -1.230 22.220 1.00 84.19 90 GLY A CA 1
ATOM 680 C C . GLY A 1 90 ? 7.217 -1.164 21.827 1.0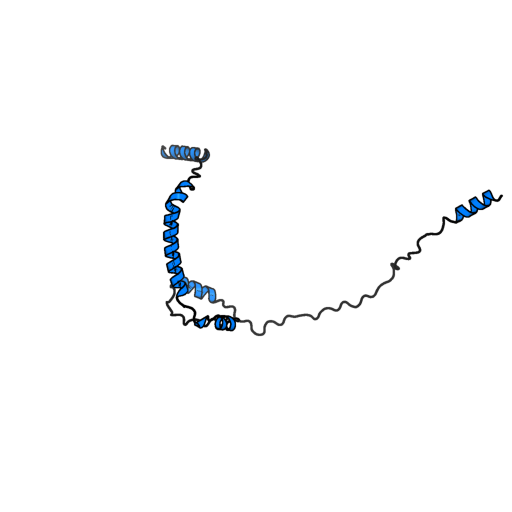0 84.19 90 GLY A C 1
ATOM 681 O O . GLY A 1 90 ? 6.369 -0.836 22.657 1.00 84.19 90 GLY A O 1
ATOM 682 N N . GLY A 1 91 ? 6.887 -1.485 20.572 1.00 82.56 91 GLY A N 1
ATOM 683 C CA . GLY A 1 91 ? 5.518 -1.455 20.056 1.00 82.56 91 GLY A CA 1
ATOM 684 C C . GLY A 1 91 ? 4.535 -2.337 20.832 1.00 82.56 91 GLY A C 1
ATOM 685 O O . GLY A 1 91 ? 3.350 -2.015 20.867 1.00 82.56 91 GLY A O 1
ATOM 686 N N . ASP A 1 92 ? 5.024 -3.386 21.502 1.00 79.44 92 ASP A N 1
ATOM 687 C CA . ASP A 1 92 ? 4.219 -4.268 22.359 1.00 79.44 92 ASP A CA 1
ATOM 688 C C . ASP A 1 92 ? 3.781 -3.584 23.668 1.00 79.44 92 ASP A C 1
ATOM 690 O O . ASP A 1 92 ? 2.664 -3.767 24.142 1.00 79.44 92 ASP A O 1
ATOM 694 N N . THR A 1 93 ? 4.616 -2.688 24.206 1.00 81.25 93 THR A N 1
ATOM 695 C CA . THR A 1 93 ? 4.296 -1.875 25.396 1.00 81.25 93 THR A CA 1
ATOM 696 C C . THR A 1 93 ? 3.486 -0.616 25.084 1.00 81.25 93 THR A C 1
ATOM 698 O O . THR A 1 93 ? 3.208 0.185 25.977 1.00 81.25 93 THR A O 1
ATOM 701 N N . ARG A 1 94 ? 3.105 -0.397 23.819 1.00 80.88 94 ARG A N 1
ATOM 702 C CA . ARG A 1 94 ? 2.350 0.795 23.433 1.00 80.88 94 ARG A CA 1
ATOM 703 C C . ARG A 1 94 ? 0.958 0.753 24.055 1.00 80.88 94 ARG A C 1
ATOM 705 O O . ARG A 1 94 ? 0.250 -0.247 23.960 1.00 80.88 94 ARG A O 1
ATOM 712 N N . ASN A 1 95 ? 0.515 1.886 24.589 1.00 83.00 95 ASN A N 1
ATOM 713 C CA . ASN A 1 95 ? -0.872 2.040 24.995 1.00 83.00 95 ASN A CA 1
ATOM 714 C C . ASN A 1 95 ? -1.798 1.866 23.763 1.00 83.00 95 ASN A C 1
ATOM 716 O O . ASN A 1 95 ? -1.704 2.585 22.762 1.00 83.00 95 ASN A O 1
ATOM 720 N N . LYS A 1 96 ? -2.665 0.849 23.818 1.00 83.06 96 LYS A N 1
ATOM 721 C CA . LYS A 1 96 ? -3.573 0.480 22.724 1.00 83.06 96 LYS A CA 1
ATOM 722 C C . LYS A 1 96 ? -4.747 1.455 22.577 1.00 83.06 96 LYS A C 1
ATOM 724 O O . LYS A 1 96 ? -5.264 1.579 21.469 1.00 83.06 96 LYS A O 1
ATOM 729 N N . SER A 1 97 ? -5.105 2.188 23.634 1.00 87.69 97 SER A N 1
ATOM 730 C CA . SER A 1 97 ? -6.183 3.185 23.634 1.00 87.69 97 SER A CA 1
ATOM 731 C C . SER A 1 97 ? -5.723 4.598 23.264 1.00 87.69 97 SER A C 1
ATOM 733 O O . SER A 1 97 ? -6.531 5.517 23.275 1.00 87.69 97 SER A O 1
ATOM 735 N N . ILE A 1 98 ? -4.466 4.805 22.842 1.00 87.25 98 ILE A N 1
ATOM 736 C CA . ILE A 1 98 ? -3.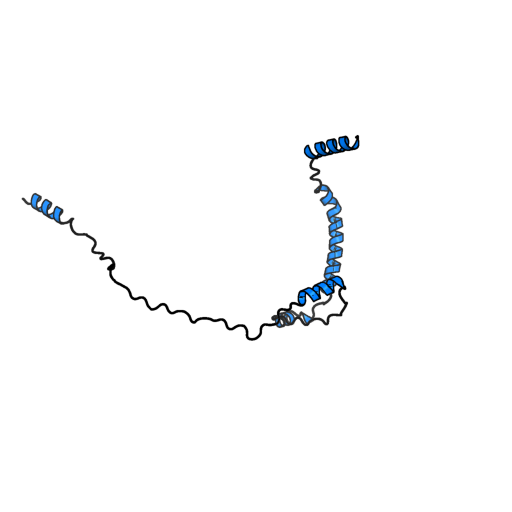972 6.141 22.443 1.00 87.25 98 ILE A CA 1
ATOM 737 C C . ILE A 1 98 ? -4.843 6.794 21.367 1.00 87.25 98 ILE A C 1
ATOM 739 O O . ILE A 1 98 ? -5.014 8.002 21.380 1.00 87.25 98 ILE A O 1
ATOM 743 N N . ARG A 1 99 ? -5.435 6.019 20.451 1.00 88.31 99 ARG A N 1
ATOM 744 C CA . ARG A 1 99 ? -6.340 6.583 19.435 1.00 88.31 99 ARG A CA 1
ATOM 745 C C . ARG A 1 99 ? -7.624 7.155 20.033 1.00 88.31 99 ARG A C 1
ATOM 747 O O . ARG A 1 99 ? -8.134 8.123 19.492 1.00 88.31 99 ARG A O 1
ATOM 754 N N . GLU A 1 100 ? -8.134 6.536 21.091 1.00 89.69 100 GLU A N 1
ATOM 755 C CA . GLU A 1 100 ? -9.329 6.985 21.808 1.00 89.69 100 GLU A CA 1
ATOM 756 C C . GLU A 1 100 ? -9.006 8.225 22.640 1.00 89.69 100 GLU A C 1
ATOM 758 O O . GLU A 1 100 ? -9.685 9.232 22.503 1.00 89.69 100 GLU A O 1
ATOM 763 N N 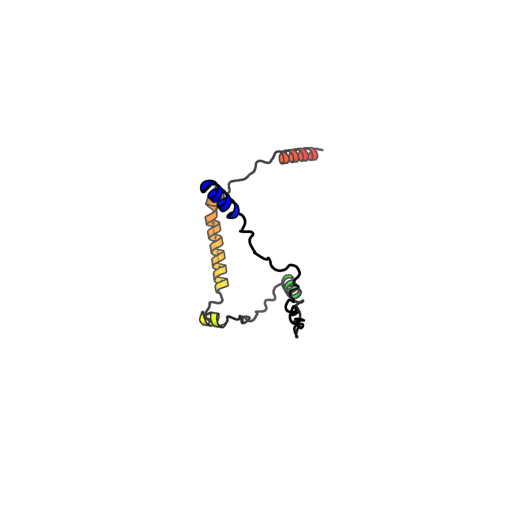. ILE A 1 101 ? -7.881 8.199 23.362 1.00 89.94 101 ILE A N 1
ATOM 764 C CA . ILE A 1 101 ? -7.372 9.353 24.117 1.00 89.94 101 ILE A CA 1
ATOM 765 C C . ILE A 1 101 ? -7.148 10.555 23.187 1.00 89.94 101 ILE A C 1
ATOM 767 O O . ILE A 1 101 ? -7.609 11.653 23.465 1.00 89.94 101 ILE A O 1
ATOM 771 N N . MET A 1 102 ? -6.501 10.350 22.037 1.00 90.19 102 MET A N 1
ATOM 772 C CA . MET A 1 102 ? -6.284 11.420 21.058 1.00 90.19 102 MET A CA 1
ATOM 773 C C . MET A 1 102 ? -7.584 11.938 20.438 1.00 90.19 102 MET A C 1
ATOM 775 O O . MET A 1 102 ? -7.638 13.103 20.056 1.00 90.19 102 MET A O 1
ATOM 779 N N . ALA A 1 103 ? -8.595 11.083 20.268 1.00 88.62 103 ALA A N 1
ATOM 780 C CA . ALA A 1 103 ? -9.890 11.508 19.749 1.00 88.62 103 ALA A CA 1
ATOM 781 C C . ALA A 1 103 ? -10.614 12.391 20.775 1.00 88.62 103 ALA A C 1
ATOM 783 O O . ALA A 1 103 ? -11.064 13.475 20.422 1.00 88.62 103 ALA A O 1
ATOM 784 N N . GLU A 1 104 ? -10.622 11.979 22.044 1.00 87.38 104 GLU A N 1
ATOM 785 C CA . GLU A 1 104 ? -11.176 12.758 23.154 1.00 87.38 104 GLU A CA 1
ATOM 786 C C . GLU A 1 104 ? -10.459 14.113 23.312 1.00 87.38 104 GLU A C 1
ATOM 788 O O . GLU A 1 104 ? -11.102 15.158 23.383 1.00 87.38 104 GLU A O 1
ATOM 793 N N . GLU A 1 105 ? -9.123 14.129 23.268 1.00 85.88 105 GLU A N 1
ATOM 794 C CA . GLU A 1 105 ? -8.327 15.365 23.316 1.00 85.88 105 GLU A CA 1
ATOM 795 C C . GLU A 1 105 ? -8.572 16.281 22.103 1.00 85.88 105 GLU A C 1
ATOM 797 O O . GLU A 1 105 ? -8.579 17.511 22.228 1.00 85.88 105 GLU A O 1
ATOM 802 N N . ALA A 1 106 ? -8.764 15.703 20.913 1.00 83.00 106 ALA A N 1
ATOM 803 C CA . ALA A 1 106 ? -9.036 16.464 19.697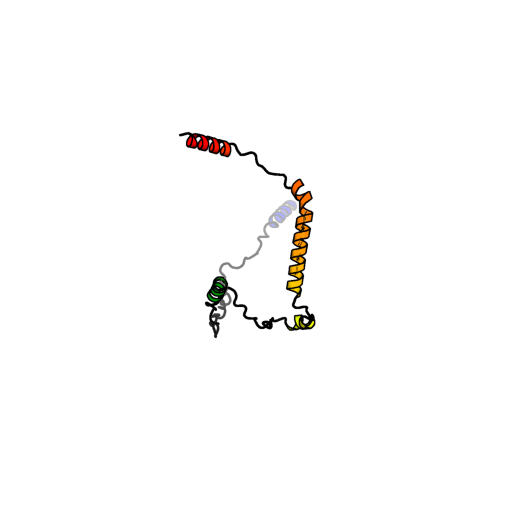 1.00 83.00 106 ALA A CA 1
ATOM 804 C C . ALA A 1 106 ? -10.420 17.128 19.729 1.00 83.00 106 ALA A C 1
ATOM 806 O O . ALA A 1 106 ? -10.533 18.282 19.305 1.00 83.00 106 ALA A O 1
ATOM 807 N N . ASP A 1 107 ? -11.432 16.439 20.257 1.00 77.12 107 ASP A N 1
ATOM 808 C CA . ASP A 1 107 ? -12.789 16.970 20.402 1.00 77.12 107 ASP A CA 1
ATOM 809 C C . ASP A 1 107 ? -12.817 18.138 21.403 1.00 77.12 107 ASP A C 1
ATOM 811 O O . ASP A 1 107 ? -13.321 19.216 21.078 1.00 77.12 107 ASP A O 1
ATOM 815 N N . VAL A 1 108 ? -12.152 18.000 22.557 1.00 74.12 108 VAL A N 1
ATOM 816 C CA . VAL A 1 108 ? -12.025 19.089 23.548 1.00 74.12 108 VAL A CA 1
ATOM 817 C C . VAL A 1 108 ? -11.282 20.301 22.964 1.00 74.12 108 VAL A C 1
ATOM 819 O O . VAL A 1 108 ? -11.698 21.447 23.145 1.00 74.12 108 VAL A O 1
ATOM 822 N N . SER A 1 109 ? -10.208 20.077 22.195 1.00 69.69 109 SER A N 1
ATOM 823 C CA . SER A 1 109 ? -9.467 21.169 21.543 1.00 69.69 109 SER A CA 1
ATOM 824 C C . SER A 1 109 ? -10.281 21.882 20.455 1.00 69.69 109 SER A C 1
ATOM 826 O O . SER A 1 109 ? -10.050 23.066 20.184 1.00 69.69 109 SER A O 1
ATOM 828 N N . ALA A 1 110 ? -11.210 21.185 19.796 1.00 67.69 110 ALA A N 1
ATOM 829 C CA . ALA A 1 110 ? -12.074 21.774 18.780 1.00 67.69 110 ALA A CA 1
ATOM 830 C C . ALA A 1 110 ? -13.107 22.731 19.397 1.00 67.69 110 ALA A C 1
ATOM 832 O O . ALA A 1 110 ? -13.337 23.807 18.838 1.00 67.69 110 ALA A O 1
ATOM 833 N N . GLU A 1 111 ? -13.667 22.385 20.558 1.00 63.81 111 GLU A N 1
ATOM 834 C CA . GLU A 1 111 ? -14.595 23.240 21.309 1.00 63.81 111 GLU A CA 1
ATOM 835 C C . GLU A 1 111 ? -13.910 24.515 21.825 1.00 63.81 111 GLU A C 1
ATOM 837 O O . GLU A 1 111 ? -14.420 25.621 21.626 1.00 63.81 111 GLU A O 1
ATOM 842 N N . GLU A 1 112 ? -12.703 24.391 22.383 1.00 62.75 112 GLU A N 1
ATOM 843 C CA . GLU A 1 112 ? -11.918 25.536 22.868 1.00 62.75 112 GLU A CA 1
ATOM 844 C C . GLU A 1 112 ? -11.550 26.503 21.726 1.00 62.75 112 GLU A C 1
ATOM 846 O O . GLU A 1 112 ? -11.760 27.716 21.815 1.00 62.75 112 GLU A O 1
ATOM 851 N N . LYS A 1 113 ? -11.095 25.969 20.583 1.00 60.47 113 LYS A N 1
ATOM 852 C CA . LYS A 1 113 ? -10.768 26.773 19.391 1.00 60.47 113 LYS A CA 1
ATOM 853 C C . LYS A 1 113 ? -11.996 27.401 18.734 1.00 60.47 113 LYS A C 1
ATOM 855 O O . LYS A 1 113 ? -11.861 28.428 18.066 1.00 60.47 113 LYS A O 1
ATOM 860 N N . ALA A 1 114 ? -13.179 26.803 18.871 1.00 60.53 114 ALA A N 1
ATOM 861 C CA . ALA A 1 114 ? -14.427 27.394 18.392 1.00 60.53 114 ALA A CA 1
ATOM 862 C C . ALA A 1 114 ? -14.825 28.614 19.239 1.00 60.53 114 ALA A C 1
ATOM 864 O O . ALA A 1 114 ? -15.275 29.621 18.689 1.00 60.53 114 ALA A O 1
ATOM 865 N N . GLN A 1 115 ? -14.587 28.560 20.552 1.00 59.88 115 GLN A N 1
ATOM 866 C CA . GLN A 1 115 ? -14.848 29.672 21.463 1.00 59.88 115 GLN A CA 1
ATOM 867 C C . GLN A 1 115 ? -13.836 30.817 21.285 1.00 59.88 115 GLN A C 1
ATOM 869 O O . GLN A 1 115 ? -14.230 31.983 21.238 1.00 59.88 115 GLN A O 1
ATOM 874 N N . GLU A 1 116 ? -12.550 30.502 21.090 1.00 59.94 116 GLU A N 1
ATOM 875 C CA . GLU A 1 116 ? -11.491 31.499 20.859 1.00 59.94 116 GLU A CA 1
ATOM 876 C C . GLU A 1 116 ? -11.664 32.241 19.519 1.00 59.94 116 GLU A C 1
ATOM 878 O O . GLU A 1 116 ? -11.445 33.452 19.416 1.00 59.94 116 GLU A O 1
ATOM 883 N N . LYS A 1 117 ? -12.167 31.549 18.489 1.00 63.38 117 LYS A N 1
ATOM 884 C CA . LYS A 1 117 ? -12.513 32.170 17.202 1.00 63.38 117 LYS A CA 1
ATOM 885 C C . LYS A 1 117 ? -13.741 33.083 17.279 1.00 63.38 117 LYS A C 1
ATOM 887 O O . LYS A 1 117 ? -13.937 33.867 16.354 1.00 63.38 117 LYS A O 1
ATOM 892 N N . GLY A 1 118 ? -14.551 33.039 18.339 1.00 67.44 118 GLY A N 1
ATOM 893 C CA . GLY A 1 118 ? -15.855 33.712 18.406 1.00 67.44 118 GLY A CA 1
ATOM 894 C C . GLY A 1 118 ? -15.815 35.244 18.341 1.00 67.44 118 GLY A C 1
ATOM 895 O O . GLY A 1 118 ? -16.722 35.852 17.778 1.00 67.44 118 GLY A O 1
ATOM 896 N N . PHE A 1 119 ? -14.760 35.885 18.853 1.00 69.25 119 PHE A N 1
ATOM 897 C CA . PHE A 1 119 ? -14.670 37.352 18.863 1.00 69.25 119 PHE A CA 1
ATOM 898 C C . PHE A 1 119 ? -13.930 37.909 17.637 1.00 69.25 119 PHE A C 1
ATOM 900 O O . PHE A 1 119 ? -14.494 38.702 16.881 1.00 69.25 119 PHE A O 1
ATOM 907 N N . PHE A 1 120 ? -12.699 37.455 17.381 1.00 70.00 120 PHE A N 1
ATOM 908 C CA . PHE A 1 120 ? -11.870 37.997 16.297 1.00 70.00 120 PHE A CA 1
ATOM 909 C C . PHE A 1 120 ? -12.339 37.574 14.898 1.00 70.00 120 PHE A C 1
ATOM 911 O O . PHE A 1 120 ? -12.244 38.377 13.972 1.00 70.00 120 PHE A O 1
ATOM 918 N N . SER A 1 121 ? -12.907 36.372 14.717 1.00 65.44 121 SER A N 1
ATOM 919 C CA . SER A 1 121 ? -13.396 35.966 13.387 1.00 65.44 121 SER A CA 1
ATOM 920 C C . SER A 1 121 ? -14.577 36.816 12.918 1.00 65.44 121 SER A C 1
ATOM 922 O O . SER A 1 121 ? -14.618 37.182 11.752 1.00 65.44 121 SER A O 1
ATOM 924 N N . SER A 1 122 ? -15.482 37.225 13.815 1.00 66.50 122 SER A N 1
ATOM 925 C CA . SER A 1 122 ? -16.612 38.098 13.457 1.00 66.50 122 SER A CA 1
ATOM 926 C C . SER A 1 122 ? -16.172 39.493 12.994 1.00 66.50 122 SER A C 1
ATOM 928 O O . SER A 1 122 ? -16.873 40.143 12.221 1.00 66.50 122 SER A O 1
ATOM 930 N N . MET A 1 123 ? -14.994 39.943 13.442 1.00 70.31 123 MET A N 1
ATOM 931 C CA . MET A 1 123 ? -14.443 41.260 13.128 1.00 70.31 123 MET A CA 1
ATOM 932 C C . MET A 1 123 ? -13.713 41.278 11.777 1.00 70.31 123 MET A C 1
ATOM 934 O O . MET A 1 123 ? -13.733 42.299 11.096 1.00 70.31 123 MET A O 1
ATOM 938 N N . PHE A 1 124 ? -13.110 40.151 11.377 1.00 70.88 124 PHE A N 1
ATOM 939 C CA . PHE A 1 124 ? -12.376 40.006 10.110 1.00 70.88 124 PHE A CA 1
ATOM 940 C C . PHE A 1 124 ? -13.163 39.290 9.003 1.00 70.88 124 PHE A C 1
ATOM 942 O O . PHE A 1 124 ? -12.799 39.407 7.842 1.00 70.88 124 PHE A O 1
ATOM 949 N N . ASN A 1 125 ? -14.259 38.599 9.328 1.00 59.25 125 ASN A N 1
ATOM 950 C CA . ASN A 1 125 ? -15.172 37.972 8.361 1.00 59.25 125 ASN A CA 1
ATOM 951 C C . ASN A 1 125 ? -16.324 38.918 7.967 1.00 59.25 125 ASN A C 1
ATOM 953 O O . ASN A 1 125 ? -17.442 38.490 7.684 1.00 59.25 125 ASN A O 1
ATOM 957 N N . LYS A 1 126 ? -16.058 40.228 8.024 1.00 51.50 126 LYS A N 1
ATOM 958 C CA . LYS A 1 126 ? -16.921 41.283 7.498 1.00 51.50 126 LYS A CA 1
ATOM 959 C C . LYS A 1 126 ? -16.312 41.806 6.204 1.00 51.50 126 LYS A C 1
ATOM 961 O O . LYS A 1 126 ? -15.886 42.950 6.122 1.00 51.50 126 LYS A O 1
ATOM 966 N N . GLU A 1 127 ? -16.292 40.955 5.198 1.00 61.94 127 GLU A N 1
ATOM 967 C CA . GLU A 1 127 ? -16.205 41.372 3.807 1.00 61.94 127 GLU A CA 1
ATOM 968 C C . GLU A 1 127 ? -17.303 40.628 3.047 1.00 61.94 127 GLU A C 1
ATOM 970 O O . GLU A 1 127 ? -17.687 39.526 3.429 1.00 61.94 127 GLU A O 1
ATOM 975 N N . GLU A 1 128 ? -17.805 41.248 1.980 1.00 51.53 128 GLU A N 1
ATOM 976 C CA . GLU A 1 128 ? -18.492 40.527 0.904 1.00 51.53 128 GLU A CA 1
ATOM 977 C C . GLU A 1 128 ? -19.999 40.244 1.078 1.00 51.53 128 GLU A C 1
ATOM 979 O O . GLU A 1 128 ? -20.491 39.159 0.790 1.00 51.53 128 GLU A O 1
ATOM 984 N N . ASN A 1 129 ? -20.787 41.272 1.417 1.00 47.94 129 ASN A N 1
ATOM 985 C CA . ASN A 1 129 ? -22.037 41.453 0.666 1.00 47.94 129 ASN A CA 1
ATOM 986 C C . ASN A 1 129 ? -21.659 42.257 -0.577 1.00 47.94 129 ASN A C 1
ATOM 988 O O . ASN A 1 129 ? -21.525 43.478 -0.512 1.00 47.94 129 ASN A O 1
ATOM 992 N N . GLN A 1 130 ? -21.389 41.554 -1.675 1.00 52.31 130 GLN A N 1
ATOM 993 C CA . GLN A 1 130 ? -21.345 42.167 -2.996 1.00 52.31 130 GLN A CA 1
ATOM 994 C C . GLN A 1 130 ? -22.715 42.820 -3.209 1.00 52.31 130 GLN A C 1
ATOM 996 O O . GLN A 1 130 ? -23.737 42.140 -3.107 1.00 52.31 130 GLN A O 1
ATOM 1001 N N . ASP A 1 131 ? -22.741 44.137 -3.423 1.00 53.47 131 ASP A N 1
ATOM 1002 C CA . ASP A 1 131 ? -23.957 44.835 -3.836 1.00 53.47 131 ASP A CA 1
ATOM 1003 C C . ASP A 1 131 ? -24.581 44.053 -5.004 1.00 53.47 131 ASP A C 1
ATOM 1005 O O . ASP A 1 131 ? -23.839 43.677 -5.922 1.00 53.47 131 ASP A O 1
ATOM 1009 N N . PRO A 1 132 ? -25.897 43.759 -4.989 1.00 54.69 132 PRO A N 1
ATOM 1010 C CA . PRO A 1 132 ? -26.512 42.964 -6.040 1.00 54.69 132 PRO A CA 1
ATOM 1011 C C . PRO A 1 132 ? -26.211 43.635 -7.375 1.00 54.69 132 PRO A C 1
ATOM 1013 O O . PRO A 1 132 ? -26.545 44.804 -7.603 1.00 54.69 132 PRO A O 1
ATOM 1016 N N . THR A 1 133 ? -25.514 42.908 -8.244 1.00 63.41 133 THR A N 1
ATOM 1017 C CA . THR A 1 133 ? -25.210 43.400 -9.586 1.00 63.41 133 THR A CA 1
ATOM 1018 C C . THR A 1 133 ? -26.523 43.757 -10.288 1.00 63.41 133 THR A C 1
ATOM 1020 O O . THR A 1 133 ? -27.562 43.142 -10.044 1.00 63.41 133 THR A O 1
ATOM 1023 N N . LEU A 1 134 ? -26.504 44.786 -11.143 1.00 57.75 134 LEU A N 1
ATOM 1024 C CA . LEU A 1 134 ? -27.701 45.360 -11.789 1.00 57.75 134 LEU A CA 1
ATOM 1025 C C . LEU A 1 134 ? -28.595 44.321 -12.498 1.00 57.75 134 LEU A C 1
ATOM 1027 O O . LEU A 1 134 ? -29.781 44.564 -12.715 1.00 57.75 134 LEU A O 1
ATOM 1031 N N . GLU A 1 135 ? -28.027 43.168 -12.838 1.00 61.22 135 GLU A N 1
ATOM 1032 C CA . GLU A 1 135 ? -28.698 42.021 -13.442 1.00 61.22 135 GLU A CA 1
ATOM 1033 C C . GLU A 1 135 ? -29.705 41.352 -12.487 1.00 61.22 135 GLU A C 1
ATOM 1035 O O . GLU A 1 135 ? -30.816 41.024 -12.896 1.00 61.22 135 GLU A O 1
ATOM 1040 N N . GLU A 1 136 ? -29.392 41.259 -11.192 1.00 61.56 136 GLU A N 1
ATOM 1041 C CA . GLU A 1 136 ? -30.271 40.654 -10.182 1.00 61.56 136 GLU A CA 1
ATOM 1042 C C . GLU A 1 136 ? -31.477 41.555 -9.859 1.00 61.56 136 GLU A C 1
ATOM 1044 O O . GLU A 1 136 ? -32.608 41.085 -9.722 1.00 61.56 136 GLU A O 1
ATOM 1049 N N . LEU A 1 137 ? -31.277 42.879 -9.848 1.00 61.66 137 LEU A N 1
ATOM 1050 C CA . LEU A 1 137 ? -32.369 43.855 -9.723 1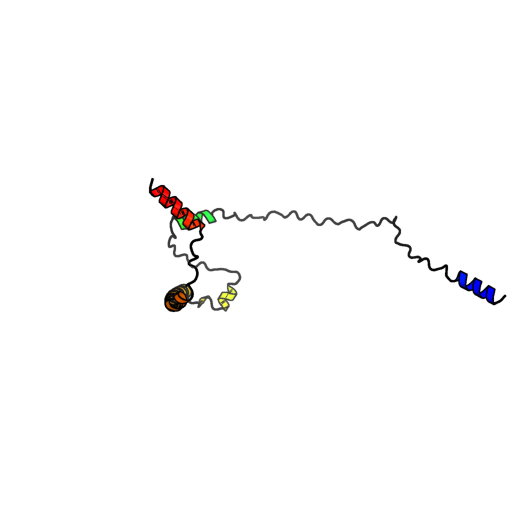.00 61.66 137 LEU A CA 1
ATOM 1051 C C . LEU A 1 137 ? -33.295 43.835 -10.953 1.00 61.66 137 LEU A C 1
ATOM 1053 O O . LEU A 1 137 ? -34.520 43.951 -10.828 1.00 61.66 137 LEU A O 1
ATOM 1057 N N . ALA A 1 138 ? -32.732 43.654 -12.151 1.00 71.56 138 ALA A N 1
ATOM 1058 C CA . ALA A 1 138 ? -33.510 43.505 -13.379 1.00 71.56 138 ALA A CA 1
ATOM 1059 C C . ALA A 1 138 ? -34.338 42.205 -13.385 1.00 71.56 138 ALA A C 1
ATOM 1061 O O . ALA A 1 138 ? -35.476 42.194 -13.863 1.00 71.56 138 ALA A O 1
ATOM 1062 N N . GLU A 1 139 ? -33.819 41.118 -12.809 1.00 68.88 139 GLU A N 1
ATOM 1063 C CA . GLU A 1 139 ? -34.589 39.882 -12.644 1.00 68.88 139 GLU A CA 1
ATOM 1064 C C . GLU A 1 139 ? -35.695 40.000 -11.591 1.00 68.88 139 GLU A C 1
ATOM 1066 O O . GLU A 1 139 ? -36.809 39.521 -11.821 1.00 68.88 139 GLU A O 1
ATOM 1071 N N . MET A 1 140 ? -35.441 40.667 -10.463 1.00 64.69 140 MET A N 1
ATOM 1072 C CA . MET A 1 140 ? -36.465 40.860 -9.430 1.00 64.69 140 MET A CA 1
ATOM 1073 C C . MET A 1 140 ? -37.632 41.719 -9.930 1.00 64.69 140 MET A C 1
ATOM 1075 O O . MET A 1 140 ? -38.791 41.368 -9.714 1.00 64.69 140 MET A O 1
ATOM 1079 N N . THR A 1 141 ? -37.346 42.778 -10.690 1.00 71.50 141 THR A N 1
ATOM 1080 C CA . THR A 1 141 ? -38.389 43.630 -11.290 1.00 71.50 141 THR A CA 1
ATOM 1081 C C . THR A 1 141 ? -39.202 42.914 -12.372 1.00 71.50 141 THR A C 1
ATOM 1083 O O . THR A 1 141 ? -40.401 43.168 -12.503 1.00 71.50 141 THR A O 1
ATOM 1086 N N . ARG A 1 142 ? -38.607 41.976 -13.128 1.00 69.81 142 ARG A N 1
ATOM 1087 C CA . ARG A 1 142 ? -39.379 41.101 -14.033 1.00 69.81 142 ARG A CA 1
ATOM 1088 C C . ARG A 1 142 ? -40.304 40.165 -13.264 1.00 69.81 142 ARG A C 1
ATOM 1090 O O . ARG A 1 142 ? -41.475 40.072 -13.622 1.00 69.81 142 ARG A O 1
ATOM 1097 N N . LYS A 1 143 ? -39.814 39.528 -12.198 1.00 73.62 143 LYS A N 1
ATOM 1098 C CA . LYS A 1 143 ? -40.617 38.603 -11.381 1.00 73.62 143 LYS A CA 1
ATOM 1099 C C . LYS A 1 143 ? -41.776 39.303 -10.667 1.00 73.62 143 LYS A C 1
ATOM 1101 O O . LYS A 1 143 ? -42.868 38.751 -10.602 1.00 73.62 143 LYS A O 1
ATOM 1106 N N . GLU A 1 144 ? -41.587 40.533 -10.197 1.00 75.62 144 GLU A N 1
ATOM 1107 C CA . GLU A 1 144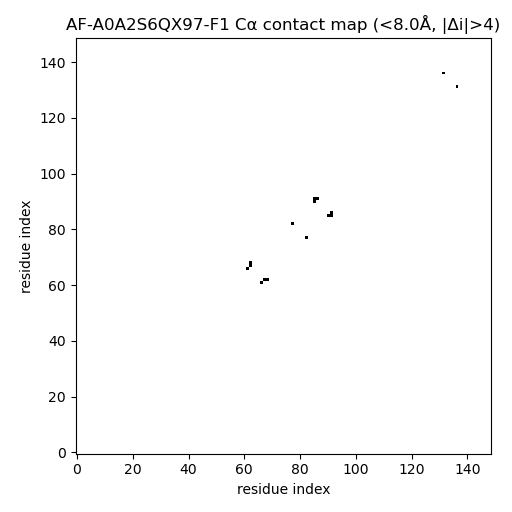 ? -42.663 41.331 -9.587 1.00 75.62 144 GLU A CA 1
ATOM 1108 C C . GLU A 1 144 ? -43.759 41.706 -10.606 1.00 75.62 144 GLU A C 1
ATOM 1110 O O . GLU A 1 144 ? -44.956 41.687 -10.308 1.00 75.62 144 GLU A O 1
ATOM 1115 N N . LYS A 1 145 ? -43.365 41.973 -11.856 1.00 69.00 145 LYS A N 1
ATOM 1116 C CA . LYS A 1 145 ? -44.297 42.263 -12.953 1.00 69.00 145 LYS A CA 1
ATOM 1117 C C . LYS A 1 145 ? -45.086 41.032 -13.413 1.00 69.00 145 LYS A C 1
ATOM 1119 O O . LYS A 1 145 ? -46.229 41.173 -13.830 1.00 69.00 145 LYS A O 1
ATOM 1124 N N . GLU A 1 146 ? -44.499 39.843 -13.317 1.00 72.44 146 GLU A N 1
ATOM 1125 C CA . GLU A 1 146 ? -45.183 38.568 -13.574 1.00 72.44 146 GLU A CA 1
ATOM 1126 C C . GLU A 1 146 ? -46.123 38.167 -12.425 1.00 72.44 146 GLU A C 1
ATOM 1128 O O . GLU A 1 146 ? -47.162 37.570 -12.673 1.00 72.44 146 GLU A O 1
ATOM 1133 N N . ALA A 1 147 ? -45.814 38.545 -11.181 1.00 66.62 147 ALA A N 1
ATOM 1134 C CA . ALA A 1 147 ? -46.659 38.265 -10.015 1.00 66.62 147 ALA A CA 1
ATOM 1135 C C . ALA A 1 147 ? -47.899 39.178 -9.891 1.00 66.62 147 ALA A C 1
ATOM 1137 O O . ALA A 1 147 ? -48.772 38.919 -9.065 1.00 66.62 147 ALA A O 1
ATOM 1138 N N . SER A 1 148 ? -47.965 40.257 -10.679 1.00 57.75 148 SER A N 1
ATOM 1139 C CA . SER A 1 148 ? -49.069 41.235 -10.689 1.00 57.75 148 SER A CA 1
ATOM 1140 C C . SER A 1 148 ? -50.021 41.092 -11.885 1.00 57.75 148 SER A C 1
ATOM 1142 O O . SER A 1 148 ? -50.928 41.916 -12.031 1.00 57.75 148 SER A O 1
ATOM 1144 N N . GLN A 1 149 ? -49.832 40.062 -12.721 1.00 49.06 149 GLN A N 1
ATOM 1145 C CA . GLN A 1 149 ? -50.774 39.657 -13.771 1.00 49.06 149 GLN A CA 1
ATOM 1146 C C . GLN A 1 149 ? -51.653 38.489 -13.332 1.00 49.06 149 GLN A C 1
ATOM 1148 O O . GLN A 1 149 ? -51.140 37.574 -12.653 1.00 49.06 149 GLN A O 1
#

Solvent-accessible surface area (backbone atoms only — not comparable to full-atom values): 9935 Å² total; per-residue (Å²): 113,70,69,62,52,54,56,58,56,60,66,63,71,75,75,79,78,81,76,84,71,77,65,82,67,89,80,67,80,79,84,69,79,78,84,76,75,73,80,82,78,75,74,73,75,69,95,67,76,75,78,77,71,80,57,53,64,57,54,54,52,49,36,70,75,73,44,75,74,83,65,81,69,72,80,73,79,74,81,50,100,56,47,69,57,40,56,74,70,44,54,83,77,49,72,83,57,52,68,56,56,51,48,55,53,49,53,56,51,50,56,54,54,54,59,66,42,59,61,62,46,65,69,70,67,72,71,82,82,71,74,78,54,73,66,57,58,55,50,50,56,50,52,55,57,60,72,73,105

Sequence (149 aa):
MKKTMALLLVATALTGCISGKKGPDETVVLENMPLTL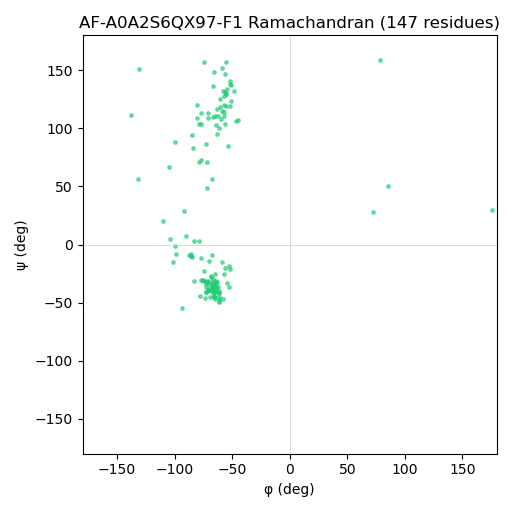PPNFELRPPRKAEPVALTRGRKEAKKLILGAETETKPEAKVETSDSWLIEKAGGDTRNKSIREIMAEEADVSAEEKAQEKGFFSSMFNKEENQDPTLEELAEMTRKEKEASQ

Foldseek 3Di:
DVVVVVVVVVVVPPPDPPPPPPDPDPPDDDDDDPDDDDPPCPPDDDPDDDPDPPCPVVVVVCCVVVPDPPPVPDPPPPPDPCVVVCVVVVVVVDDPCVVVVVVVVVVVVVVVVVVVCVPVVVVVVPDDPPDPPVVVVVVVVVVVVVVVD

Mean predicted aligned error: 23.4 Å